Protein 3O8V (pdb70)

B-factor: mean 71.14, std 15.77, range [38.5, 141.67]

Radius of gyration: 14.81 Å; Cα conta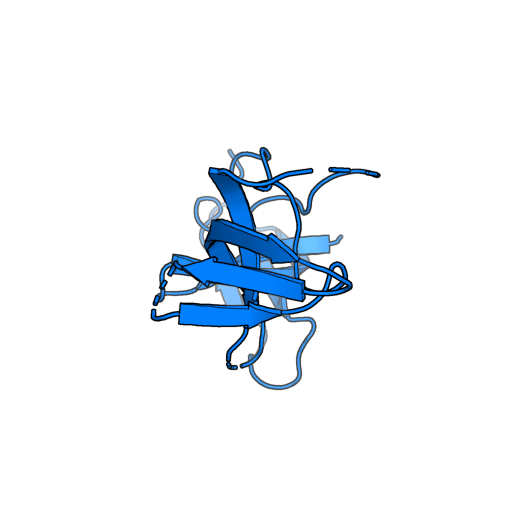cts (8 Å, |Δi|>4): 235; chains: 1; bounding box: 39×23×31 Å

Solvent-accessible surface area: 6511 Å² total; per-residue (Å²): 134,55,0,4,2,81,21,135,71,44,0,18,13,99,1,77,34,131,75,97,73,107,111,25,7,17,0,37,13,112,43,163,188,53,102,86,113,64,1,52,42,88,46,0,20,76,38,49,110,183,94,98,66,58,99,12,4,0,87,12,98,74,56,1,41,63,108,4,31,2,152,114,68,65,82,68,115,30,55,0,60,94,103,94,64,72,4,44,151,135,72,21,41,107,36,6,157,55,86,54,50,140

Foldseek 3Di:
DWKWFQDPVRWTFIWDFPADDPAWTWTQGPDPPDGIDTHGQQGMWHAADDDAQAWKWFWDDVTTTAIWHFHDDDDQWTWIDSPIDIDGPVGIDHDRPTGTDD

InterPro domains:
  IPR004087 K Homology domain [SM00322] (217-284)
  IPR004087 K Homology domain [SM00322] (286-356)
  IPR004088 K Homology domain, type 1 [PF00013] (221-277)
  IPR004088 K Homology domain, type 1 [PF00013] (286-347)
  IPR008395 Agenet-like domain [PF05641] (62-116)
  IPR022034 Fragile X messenger ribonucleoprotein 1-like, C-terminal core [PF12235] (379-448)
  IPR032172 Fragile X-related protein 1, C-terminal region 1 [PF16096] (461-534)
  IPR032177 Fragile X-related 1 protein, C-terminal region 3 [PF16097] (554-620)
  IPR036612 K Homology domain, type 1 superfamily [G3DSA:3.30.1370.10] (216-279)
  IPR036612 K Homology domain, type 1 superfamily [G3DSA:3.30.1370.10] (280-359)
  IPR036612 K Homology domain, type 1 superfamily [SSF54791] (216-282)
  IPR036612 K Homology domain, type 1 superfamily [SSF54791] (285-357)
  IPR040148 Fragile X messenger ribonucleoprotein 1 [PTHR10603] (1-621)
  IPR040472 Synaptic functional regulator FMRP, KH0 domain [PF17904] (123-207)
  IPR041560 FMR1, tudor domain [PF18336] (4-52)
  IPR041560 FMR1, tudor domain [PS51641] (4-50)
  IPR041560 FMR1, tudor domain [PS51641] (63-115)
  IPR047425 RNA-binding protein FXR1, first Tudor-like Agenet domain [cd20472] (3-57)
  IPR047427 RNA-binding protein FXR1, second Tudor-like Agenet domain [cd20475] (61-126)
  IPR047494 RNA-binding protein FXR1, first type I K homology domain [cd22504] (123-199)

Structure (mmCIF, N/CA/C/O backbone):
data_3O8V
#
_entry.id   3O8V
#
_cell.length_a   71.857
_cell.length_b   71.857
_cell.length_c   94.055
_cell.angle_alpha   90.000
_cell.angle_beta   90.000
_cell.angle_gamma   120.000
#
_symmetry.space_group_name_H-M   'H 3'
#
loop_
_entity.id
_entity.type
_entity.pdbx_description
1 polymer 'Fragile X mental retardation syndrome-related protein 1'
2 water water
#
loop_
_atom_site.group_PDB
_atom_site.id
_atom_site.type_symbol
_atom_site.label_atom_id
_atom_site.label_alt_id
_atom_site.label_comp_id
_atom_site.label_asym_id
_atom_site.label_entity_id
_atom_site.label_seq_id
_atom_site.pdbx_PDB_ins_code
_atom_site.Cartn_x
_atom_site.Cartn_y
_atom_site.Cartn_z
_atom_site.occupancy
_atom_site.B_iso_or_equiv
_atom_site.auth_seq_id
_atom_site.auth_comp_id
_atom_site.auth_asym_id
_atom_site.auth_atom_id
_atom_site.pdbx_PDB_model_num
ATOM 1 N N . LEU A 1 3 ? -0.037 7.965 41.596 1.00 65.50 3 LEU A N 1
ATOM 2 C CA . LEU A 1 3 ? 1.135 8.902 41.790 1.00 66.98 3 LEU A CA 1
ATOM 3 C C . LEU A 1 3 ? 1.454 9.339 43.228 1.00 65.79 3 LEU A C 1
ATOM 4 O O . LEU A 1 3 ? 0.631 9.973 43.886 1.00 67.77 3 LEU A O 1
ATOM 9 N N . THR A 1 4 ? 2.679 9.065 43.669 1.00 53.23 4 THR A N 1
ATOM 10 C CA . THR A 1 4 ? 3.056 9.266 45.051 1.00 51.96 4 THR A CA 1
ATOM 11 C C . THR A 1 4 ? 3.329 10.721 45.425 1.00 64.25 4 THR A C 1
ATOM 12 O O . THR A 1 4 ? 3.891 11.481 44.641 1.00 85.92 4 THR A O 1
ATOM 16 N N . VAL A 1 5 ? 3.001 11.064 46.671 1.00 63.31 5 VAL A N 1
ATOM 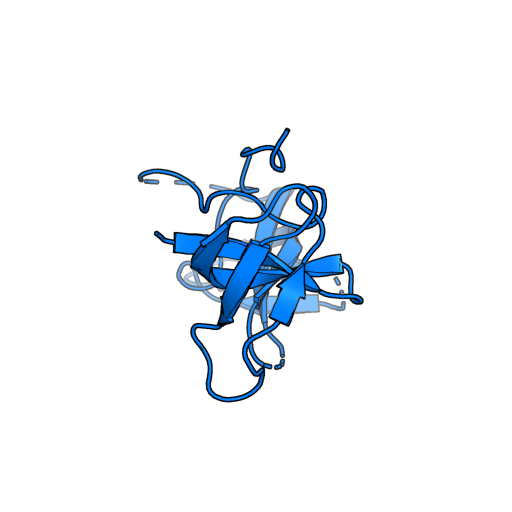17 C CA . VAL A 1 5 ? 2.891 12.441 47.133 1.00 48.54 5 VAL A CA 1
ATOM 18 C C . VAL A 1 5 ? 3.120 12.474 48.664 1.00 58.59 5 VAL A C 1
ATOM 19 O O . VAL A 1 5 ? 3.059 11.416 49.294 1.00 59.58 5 VAL A O 1
ATOM 23 N N . GLU A 1 6 ? 3.409 13.652 49.247 1.00 51.79 6 GLU A N 1
ATOM 24 C CA . GLU A 1 6 ? 3.517 13.850 50.707 1.00 48.32 6 GLU A CA 1
ATOM 25 C C . GLU A 1 6 ? 2.596 14.990 51.101 1.00 53.24 6 GLU A C 1
ATOM 26 O O . GLU A 1 6 ? 2.578 16.027 50.431 1.00 51.88 6 GLU A O 1
ATOM 32 N N . VAL A 1 7 ? 1.866 14.805 52.206 1.00 52.46 7 VAL A N 1
ATOM 33 C CA . VAL A 1 7 ? 0.805 15.721 52.607 1.00 53.58 7 VAL A CA 1
ATOM 34 C C . VAL A 1 7 ? 1.056 16.280 53.965 1.00 57.73 7 VAL A C 1
ATOM 35 O O . VAL A 1 7 ? 1.368 15.523 54.885 1.00 61.30 7 VAL A O 1
ATOM 39 N N . ARG A 1 8 ? 0.913 17.594 54.116 1.00 52.77 8 ARG A N 1
ATOM 40 C CA . ARG A 1 8 ? 1.245 18.147 55.426 1.00 57.86 8 ARG A CA 1
ATOM 41 C C . ARG A 1 8 ? 0.099 17.895 56.369 1.00 55.50 8 ARG A C 1
ATOM 42 O O . ARG A 1 8 ? -1.052 18.278 56.098 1.00 73.77 8 ARG A O 1
ATOM 50 N N . GLY A 1 9 ? 0.405 17.228 57.464 1.00 55.85 9 GLY A N 1
ATOM 51 C CA . GLY A 1 9 ? -0.581 17.004 58.518 1.00 62.77 9 GLY A CA 1
ATOM 52 C C . GLY A 1 9 ? -0.805 18.302 59.264 1.00 81.36 9 GLY A C 1
ATOM 53 O O . GLY A 1 9 ? -0.026 19.264 59.127 1.00 78.65 9 GLY A O 1
ATOM 54 N N . SER A 1 10 ? -1.875 18.345 60.049 1.00 78.43 10 SER A N 1
ATOM 55 C CA . SER A 1 10 ? -2.169 19.528 60.849 1.00 76.61 10 SER A CA 1
ATOM 56 C C . SER A 1 10 ? -1.062 19.767 61.859 1.00 74.54 10 SER A C 1
ATOM 57 O O . SER A 1 10 ? -0.931 20.870 62.379 1.00 93.52 10 SER A O 1
ATOM 60 N N . ASN A 1 11 ? -0.261 18.735 62.116 1.00 65.53 11 ASN A N 1
ATOM 61 C CA . ASN A 1 11 ? 0.909 18.851 62.981 1.00 64.05 11 ASN A CA 1
ATOM 62 C C . ASN A 1 11 ? 2.191 19.397 62.321 1.00 67.93 11 ASN A C 1
ATOM 63 O O . ASN A 1 11 ? 3.256 19.362 62.934 1.00 82.70 11 ASN A O 1
ATOM 68 N N . GLY A 1 12 ? 2.104 19.877 61.079 1.00 66.52 12 GLY A N 1
ATOM 69 C CA . GLY A 1 12 ? 3.298 20.315 60.341 1.00 62.48 12 GLY A CA 1
ATOM 70 C C . GLY A 1 12 ? 4.228 19.206 59.817 1.00 69.67 12 GLY A C 1
ATOM 71 O O . GLY A 1 12 ? 5.224 19.486 59.129 1.00 68.97 12 GLY A O 1
ATOM 72 N N . ALA A 1 13 ? 3.939 17.951 60.151 1.00 55.88 13 ALA A N 1
ATOM 73 C CA . ALA A 1 13 ? 4.620 16.804 59.499 1.00 71.20 13 ALA A CA 1
ATOM 74 C C . ALA A 1 13 ? 3.955 16.267 58.191 1.00 77.46 13 ALA A C 1
ATOM 75 O O . ALA A 1 13 ? 2.757 16.494 57.919 1.00 66.16 13 ALA A O 1
ATOM 77 N N . PHE A 1 14 ? 4.762 15.530 57.418 1.00 65.13 14 PHE A N 1
ATOM 78 C CA . PHE A 1 14 ? 4.414 15.069 56.078 1.00 49.40 14 PHE A CA 1
ATOM 79 C C . PHE A 1 14 ? 4.219 13.595 55.962 1.00 54.53 14 PHE A C 1
ATOM 80 O O . PHE A 1 14 ? 5.114 12.821 56.249 1.00 51.15 14 PHE A O 1
ATOM 88 N N . TYR A 1 15 ? 3.044 13.229 55.467 1.00 53.56 15 TYR A N 1
ATOM 89 C CA . TYR A 1 15 ? 2.639 11.862 55.385 1.00 48.63 15 TYR A CA 1
ATOM 90 C C . TYR A 1 15 ? 2.553 11.418 53.929 1.00 56.87 15 TYR A C 1
ATOM 91 O O . TYR A 1 15 ? 2.061 12.146 53.058 1.00 62.95 15 TYR A O 1
ATOM 100 N N . LYS A 1 16 ? 3.098 10.233 53.679 1.00 49.89 16 LYS A N 1
ATOM 101 C CA . LYS A 1 16 ? 3.218 9.658 52.357 1.00 46.74 16 LYS A CA 1
ATOM 102 C C . LYS A 1 16 ? 1.838 9.241 51.864 1.00 47.23 16 LYS A C 1
ATOM 103 O O . LYS A 1 16 ? 0.963 8.883 52.640 1.00 47.61 16 LYS A O 1
ATOM 109 N N . GLY A 1 17 ? 1.632 9.296 50.557 1.00 47.15 17 GLY A N 1
ATOM 110 C CA . GLY A 1 17 ? 0.298 9.028 50.006 1.00 38.50 17 GLY A CA 1
ATOM 111 C C . GLY A 1 17 ? 0.371 8.963 48.499 1.00 40.94 17 GLY A C 1
ATOM 112 O O . GLY A 1 17 ? 1.453 9.005 47.920 1.00 50.16 17 GLY A O 1
ATOM 113 N N . PHE A 1 18 ? -0.784 8.881 47.863 1.00 40.69 18 PHE A N 1
ATOM 114 C CA . PHE A 1 18 ? -0.859 9.023 46.427 1.00 40.85 18 PHE A CA 1
ATOM 115 C C . PHE A 1 18 ? -2.141 9.754 45.992 1.00 56.48 18 PHE A C 1
ATOM 116 O O . PHE A 1 18 ? -3.137 9.831 46.746 1.00 50.72 18 PHE A O 1
ATOM 124 N N . ILE A 1 19 ? -2.073 10.355 44.806 1.00 54.46 19 ILE A N 1
ATOM 125 C CA . ILE A 1 19 ? -3.200 11.073 44.277 1.00 59.10 19 ILE A CA 1
ATOM 126 C C . ILE A 1 19 ? -4.077 10.086 43.561 1.00 60.20 19 ILE A C 1
ATOM 127 O O . ILE A 1 19 ? -3.653 9.479 42.553 1.00 51.54 19 ILE A O 1
ATOM 132 N N . LYS A 1 20 ? -5.291 9.945 44.087 1.00 59.42 20 LYS A N 1
ATOM 133 C CA . LYS A 1 20 ? -6.288 9.088 43.486 1.00 57.80 20 LYS A CA 1
ATOM 134 C C . LYS A 1 20 ? -7.147 9.902 42.525 1.00 67.33 20 LYS A C 1
ATOM 135 O O . LYS A 1 20 ? -7.557 9.391 41.477 1.00 72.93 20 LYS A O 1
ATOM 141 N N . ASP A 1 21 ? -7.411 11.164 42.862 1.00 68.60 21 ASP A N 1
ATOM 142 C CA . ASP A 1 21 ? -8.127 12.049 41.933 1.00 65.12 21 ASP A CA 1
ATOM 143 C C . ASP A 1 21 ? -7.704 13.510 42.044 1.00 72.88 21 ASP A C 1
ATOM 144 O O . ASP A 1 21 ? -7.249 13.944 43.109 1.00 67.14 21 ASP A O 1
ATOM 149 N N . VAL A 1 22 ? -7.886 14.247 40.934 1.00 73.18 22 VAL A N 1
ATOM 150 C CA . VAL A 1 22 ? -7.662 15.699 40.837 1.00 67.52 22 VAL A CA 1
ATOM 151 C C . VAL A 1 22 ? -8.981 16.465 40.707 1.00 81.52 22 VAL A C 1
ATOM 152 O O . VAL A 1 22 ? -9.901 16.029 40.007 1.00 97.81 22 VAL A O 1
ATOM 156 N N . HIS A 1 23 ? -9.069 17.607 41.380 1.00 87.70 23 HIS A N 1
ATOM 157 C CA . HIS A 1 23 ? -10.205 18.507 41.213 1.00 91.28 23 HIS A CA 1
ATOM 158 C C . HIS A 1 23 ? -9.773 19.912 40.819 1.00 94.51 23 HIS A C 1
ATOM 159 O O . HIS A 1 23 ? -8.566 20.253 40.830 1.00 73.76 23 HIS A O 1
ATOM 166 N N . GLU 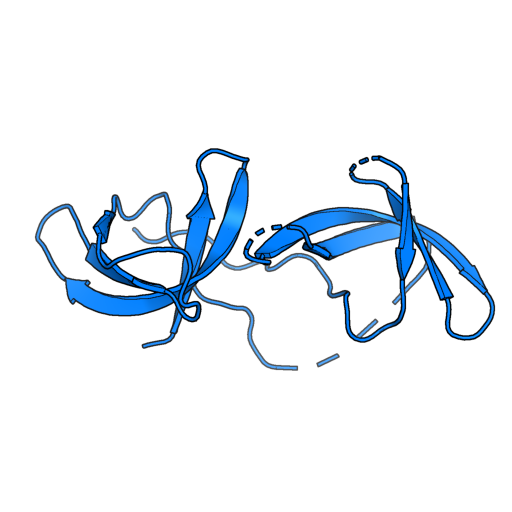A 1 24 ? -10.772 20.720 40.466 1.00 86.98 24 GLU A N 1
ATOM 167 C CA . GLU A 1 24 ? -10.560 22.144 40.293 1.00 94.88 24 GLU A CA 1
ATOM 168 C C . GLU A 1 24 ? -9.693 22.683 41.455 1.00 89.40 24 GLU A C 1
ATOM 169 O O . GLU A 1 24 ? -8.610 23.231 41.205 1.00 87.08 24 GLU A O 1
ATOM 171 N N . ASP A 1 25 ? -10.134 22.464 42.704 1.00 77.27 25 ASP A N 1
ATOM 172 C CA . ASP A 1 25 ? -9.529 23.088 43.907 1.00 82.06 25 ASP A CA 1
ATOM 173 C C . ASP A 1 25 ? -9.024 22.166 45.056 1.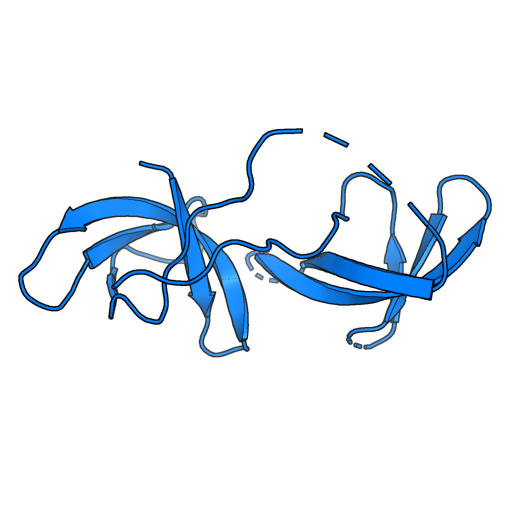00 84.90 25 ASP A C 1
ATOM 174 O O . ASP A 1 25 ? -8.423 22.660 46.054 1.00 69.28 25 ASP A O 1
ATOM 179 N N . SER A 1 26 ? -9.237 20.851 44.875 1.00 74.83 26 SER A N 1
ATOM 180 C CA . SER A 1 26 ? -8.799 19.776 45.788 1.00 65.88 26 SER A CA 1
ATOM 181 C C . SER A 1 26 ? -7.973 18.696 45.063 1.00 75.82 26 SER A C 1
ATOM 182 O O . SER A 1 26 ? -8.003 18.592 43.834 1.00 65.71 26 SER A O 1
ATOM 185 N N . LEU A 1 27 ? -7.268 17.858 45.828 1.00 71.52 27 LEU A N 1
ATOM 186 C CA . LEU A 1 27 ? -6.980 16.504 45.339 1.00 69.44 27 LEU A CA 1
ATOM 187 C C . LEU A 1 27 ? -7.373 15.409 46.314 1.00 65.20 27 LEU A C 1
ATOM 188 O O . LEU A 1 27 ? -7.417 15.586 47.517 1.00 75.09 27 LEU A O 1
ATOM 193 N N . THR A 1 28 ? -7.633 14.251 45.760 1.00 63.54 28 THR A N 1
ATOM 194 C CA . THR A 1 28 ? -8.054 13.158 46.557 1.00 64.59 28 THR A CA 1
ATOM 195 C C . THR A 1 28 ? -6.850 12.276 46.746 1.00 61.48 28 THR A C 1
ATOM 196 O O . THR A 1 28 ? -6.333 11.659 45.803 1.00 63.63 28 THR A O 1
ATOM 200 N N . VAL A 1 29 ? -6.400 12.250 47.990 1.00 61.87 29 VAL A N 1
ATOM 201 C CA . VAL A 1 29 ? -5.261 11.446 48.384 1.00 65.90 29 VAL A CA 1
ATOM 202 C C . VAL A 1 29 ? -5.700 10.282 49.254 1.00 75.43 29 VAL A C 1
ATOM 203 O O . VAL A 1 29 ? -6.559 10.434 50.141 1.00 71.22 29 VAL A O 1
ATOM 207 N N . VAL A 1 30 ? -5.128 9.114 48.977 1.00 64.90 30 VAL A N 1
ATOM 208 C CA . VAL A 1 30 ? -5.120 8.060 49.966 1.00 59.77 30 VAL A CA 1
ATOM 209 C C . VAL A 1 30 ? -3.706 7.917 50.524 1.00 58.64 30 VAL A C 1
ATOM 210 O O . VAL A 1 30 ? -2.687 8.140 49.834 1.00 58.61 30 VAL A O 1
ATOM 214 N N . PHE A 1 31 ? -3.672 7.584 51.796 1.00 61.73 31 PHE A N 1
ATOM 215 C CA . PHE A 1 31 ? -2.442 7.541 52.554 1.00 62.38 31 PHE A CA 1
ATOM 216 C C . PHE A 1 31 ? -1.855 6.154 52.629 1.00 65.30 31 PHE A C 1
ATOM 217 O O . PHE A 1 31 ? -2.610 5.154 52.750 1.00 59.88 31 PHE A O 1
ATOM 225 N N . GLU A 1 32 ? -0.518 6.093 52.555 1.00 59.09 32 GLU A N 1
ATOM 226 C CA . GLU A 1 32 ? 0.191 4.811 52.598 1.00 56.99 32 GLU A CA 1
ATOM 227 C C . GLU A 1 32 ? 0.342 4.408 54.039 1.00 66.03 32 GLU A C 1
ATOM 228 O O . GLU A 1 32 ? 1.458 4.252 54.543 1.00 85.50 32 GLU A O 1
ATOM 234 N N . ASN A 1 33 ? -0.821 4.285 54.684 1.00 70.36 33 ASN A N 1
ATOM 235 C CA . ASN A 1 33 ? -0.991 3.841 56.057 1.00 61.08 33 ASN A CA 1
ATOM 236 C C . ASN A 1 33 ? -2.488 3.644 56.406 1.00 67.20 33 ASN A C 1
ATOM 237 O O . ASN A 1 33 ? -3.357 4.440 56.040 1.00 76.43 33 ASN A O 1
ATOM 242 N N . ASN A 1 34 ? -2.766 2.544 57.090 1.00 75.70 34 ASN A N 1
ATOM 243 C CA . ASN A 1 34 ? -4.079 2.231 57.678 1.00 73.81 34 ASN A CA 1
ATOM 244 C C . ASN A 1 34 ? -4.606 3.247 58.741 1.00 72.12 34 ASN A C 1
ATOM 245 O O . ASN A 1 34 ? -5.721 3.104 59.239 1.00 69.30 34 ASN A O 1
ATOM 250 N N . TRP A 1 35 ? -3.832 4.264 59.111 1.00 67.77 35 TRP A N 1
ATOM 251 C CA . TRP A 1 35 ? -4.344 5.160 60.150 1.00 65.80 35 TRP A CA 1
ATOM 252 C C . TRP A 1 35 ? -5.325 6.148 59.564 1.00 62.62 35 TRP A C 1
ATOM 253 O O . TRP A 1 35 ? -6.385 6.352 60.144 1.00 59.44 35 TRP A O 1
ATOM 264 N N . GLN A 1 36 ? -5.005 6.700 58.388 1.00 62.56 36 GLN A N 1
ATOM 265 C CA . GLN A 1 36 ? -5.804 7.801 57.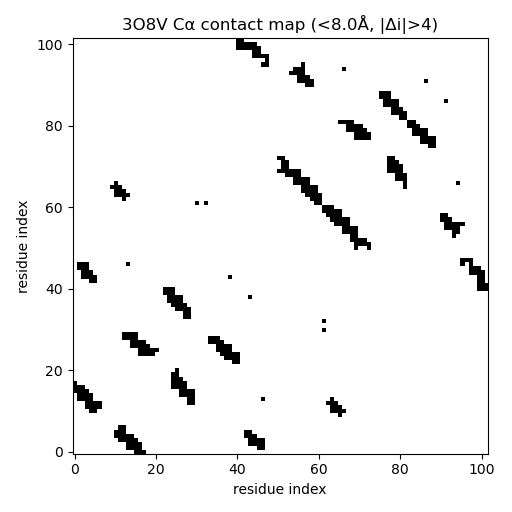792 1.00 61.19 36 GLN A CA 1
ATOM 266 C C . GLN A 1 36 ? -6.519 7.417 56.480 1.00 58.33 36 GLN A C 1
ATOM 267 O O . GLN A 1 36 ? -5.934 6.726 55.629 1.00 58.74 36 GLN A O 1
ATOM 273 N N . PRO A 1 37 ? -7.810 7.828 56.344 1.00 56.81 37 PRO A N 1
ATOM 274 C CA . PRO A 1 37 ? -8.670 7.616 55.155 1.00 45.89 37 PRO A CA 1
ATOM 275 C C . PRO A 1 37 ? -8.468 8.626 54.061 1.00 50.63 37 PRO A C 1
ATOM 276 O O . PRO A 1 37 ? -7.882 9.694 54.295 1.00 64.39 37 PRO A O 1
ATOM 280 N N . GLU A 1 38 ? -9.000 8.291 52.884 1.00 53.83 38 GLU A N 1
ATOM 281 C CA . GLU A 1 38 ? -9.045 9.159 51.726 1.00 60.57 38 GLU A CA 1
ATOM 282 C C . GLU A 1 38 ? -9.522 10.526 52.172 1.00 68.56 38 GLU A C 1
ATOM 283 O O . GLU A 1 38 ? -10.332 10.623 53.089 1.00 56.55 38 GLU A O 1
ATOM 289 N N . ARG A 1 39 ? -9.033 11.568 51.512 1.00 72.16 39 ARG A N 1
ATOM 290 C CA . ARG A 1 39 ? -9.436 12.941 51.803 1.00 71.02 39 ARG A CA 1
ATOM 291 C C . ARG A 1 39 ? -9.285 13.804 50.572 1.00 60.52 39 ARG A C 1
ATOM 292 O O . ARG A 1 39 ? -8.355 13.601 49.800 1.00 73.98 39 ARG A O 1
ATOM 300 N N . GLN A 1 40 ? -10.174 14.784 50.400 1.00 74.31 40 GLN A N 1
ATOM 301 C CA . GLN A 1 40 ? -9.910 15.898 49.488 1.00 61.83 40 GLN A CA 1
ATOM 302 C C . GLN A 1 40 ? -8.999 16.902 50.225 1.00 71.54 40 GLN A C 1
ATOM 303 O O . GLN A 1 40 ? -9.242 17.249 51.381 1.00 65.64 40 GLN A O 1
ATOM 305 N N . VAL A 1 41 ? -7.916 17.330 49.572 1.00 79.37 41 VAL A N 1
ATOM 306 C CA . VAL A 1 41 ? -6.891 18.181 50.202 1.00 70.59 41 VAL A CA 1
ATOM 307 C C . VAL A 1 41 ? -6.627 19.450 49.376 1.00 71.65 41 VAL A C 1
ATOM 308 O O . VAL A 1 41 ? -6.643 19.393 48.143 1.00 71.46 41 VAL A O 1
ATOM 312 N N . PRO A 1 42 ? -6.383 20.597 50.041 1.00 56.04 42 PRO A N 1
ATOM 313 C CA . PRO A 1 42 ? -5.903 21.731 49.252 1.00 48.83 42 PRO A CA 1
ATOM 314 C C . PRO A 1 42 ? -4.471 21.462 48.768 1.00 62.15 42 PRO A C 1
ATOM 315 O O . PRO A 1 42 ? -3.644 20.958 49.541 1.00 65.95 42 PRO A O 1
ATOM 319 N N . PHE A 1 43 ? -4.209 21.826 47.509 1.00 57.75 43 PHE A N 1
ATOM 320 C CA . PHE A 1 43 ? -2.938 21.690 46.810 1.00 61.15 43 PHE A CA 1
ATOM 321 C C . PHE A 1 43 ? -1.719 22.254 47.561 1.00 60.47 43 PHE A C 1
ATOM 322 O O . PHE A 1 43 ? -0.578 21.833 47.314 1.00 68.34 43 PHE A O 1
ATOM 330 N N . ASN A 1 44 ? -1.951 23.246 48.415 1.00 56.64 44 ASN A N 1
ATOM 331 C CA . ASN A 1 44 ? -0.853 23.920 49.129 1.00 69.72 44 ASN A CA 1
ATOM 332 C C . ASN A 1 44 ? -0.434 23.103 50.345 1.00 78.83 44 ASN A C 1
ATOM 333 O O . ASN A 1 44 ? 0.347 23.565 51.193 1.00 75.62 44 ASN A O 1
ATOM 338 N N . GLU A 1 45 ? -0.975 21.891 50.438 1.00 58.81 45 GLU A N 1
ATOM 339 C CA . GLU A 1 45 ? -0.687 21.014 51.574 1.00 67.13 45 GLU A CA 1
ATOM 340 C C . GLU A 1 45 ? 0.014 19.737 51.096 1.00 68.03 45 GLU A C 1
ATOM 341 O O . GLU A 1 45 ? 0.278 18.819 51.903 1.00 77.90 45 GLU A O 1
ATOM 347 N N . VAL A 1 46 ? 0.371 19.732 49.803 1.00 59.73 46 VAL A N 1
ATOM 348 C CA . VAL A 1 46 ? 0.784 18.527 49.069 1.00 57.82 46 VAL A CA 1
ATOM 349 C C . VAL A 1 46 ? 2.052 18.820 48.310 1.00 68.18 46 VAL A C 1
ATOM 350 O O . VAL A 1 46 ? 2.154 19.889 47.731 1.00 73.99 46 VAL A O 1
ATOM 354 N N . ARG A 1 47 ? 2.988 17.859 48.289 1.00 63.15 47 ARG A N 1
ATOM 355 C CA . ARG A 1 47 ? 4.238 17.975 47.527 1.00 58.98 47 ARG A CA 1
ATOM 356 C C . ARG A 1 47 ? 4.608 16.638 46.993 1.00 64.25 47 ARG A C 1
ATOM 357 O O . ARG A 1 47 ? 4.069 15.603 47.421 1.00 69.06 47 ARG A O 1
ATOM 365 N N . LEU A 1 48 ? 5.560 16.648 46.071 1.00 59.37 48 LEU A N 1
ATOM 366 C CA . LEU A 1 48 ? 6.130 15.386 45.659 1.00 51.00 48 LEU A CA 1
ATOM 367 C C . LEU A 1 48 ? 7.152 14.940 46.653 1.00 47.34 48 LEU A C 1
ATOM 368 O O . LEU A 1 48 ? 7.781 15.756 47.306 1.00 52.50 48 LEU A O 1
ATOM 373 N N . PRO A 1 49 ? 7.287 13.625 46.814 1.00 53.92 49 PRO A N 1
ATOM 374 C CA . PRO A 1 49 ? 8.377 13.031 47.576 1.00 55.38 49 PRO A CA 1
ATOM 375 C C . PRO A 1 49 ? 9.662 13.420 46.879 1.00 54.85 49 PRO A C 1
ATOM 376 O O . PRO A 1 49 ? 9.599 13.842 45.721 1.00 54.28 49 PRO A O 1
ATOM 380 N N . PRO A 1 50 ? 10.825 13.224 47.528 1.00 66.30 50 PRO A N 1
ATOM 381 C CA . PRO A 1 50 ? 12.110 13.616 46.887 1.00 65.66 50 PRO A CA 1
ATOM 382 C C . PRO A 1 50 ? 12.635 12.596 45.863 1.00 73.84 50 PRO A C 1
ATOM 383 O O . PRO A 1 50 ? 12.280 11.420 45.943 1.00 65.69 50 PRO A O 1
ATOM 387 N N . PRO A 1 51 ? 13.492 13.031 44.917 1.00 78.72 51 PRO A N 1
ATOM 388 C CA . PRO A 1 51 ? 14.057 12.083 43.945 1.00 79.50 51 PRO A CA 1
ATOM 389 C C . PRO A 1 51 ? 15.226 11.284 44.561 1.00 88.97 51 PRO A C 1
ATOM 390 O O . PRO A 1 51 ? 15.603 11.548 45.721 1.00 84.56 51 PRO A O 1
ATOM 394 N N . PRO A 1 52 ? 15.787 10.307 43.805 1.00 87.10 52 PRO A N 1
ATOM 395 C CA . PRO A 1 52 ? 16.967 9.488 44.246 1.00 98.37 52 PRO A CA 1
ATOM 396 C C . PRO A 1 52 ? 18.309 10.235 44.402 1.00 96.53 52 PRO A C 1
ATOM 397 O O . PRO A 1 52 ? 18.634 11.125 43.606 1.00 74.53 52 PRO A O 1
ATOM 401 N N . SER A 1 59 ? 25.375 14.086 57.525 1.00 62.49 59 SER A N 1
ATOM 402 C CA . SER A 1 59 ? 26.455 14.826 58.214 1.00 76.76 59 SER A CA 1
ATOM 403 C C . SER A 1 59 ? 26.014 15.700 59.437 1.00 97.06 59 SER A C 1
ATOM 404 O O . SER A 1 59 ? 25.039 16.477 59.376 1.00 78.76 59 SER A O 1
ATOM 406 N N . GLU A 1 60 ? 26.741 15.581 60.550 1.00 83.37 60 GLU A N 1
ATOM 407 C CA . GLU A 1 60 ? 26.493 16.429 61.746 1.00 94.11 60 GLU A CA 1
ATOM 408 C C . GLU A 1 60 ? 26.222 17.920 61.505 1.00 88.72 60 GLU A C 1
ATOM 409 O O . GLU A 1 60 ? 26.865 18.542 60.662 1.00 97.99 60 GLU A O 1
ATOM 415 N N . GLY A 1 61 ? 25.313 18.500 62.287 1.00 83.20 61 GLY A N 1
ATOM 416 C CA . GLY A 1 61 ? 24.977 19.922 62.155 1.00 66.84 61 GLY A CA 1
ATOM 417 C C . GLY A 1 61 ? 23.884 20.145 61.113 1.00 87.71 61 GLY A C 1
ATOM 418 O O . GLY A 1 61 ? 23.298 21.233 61.043 1.00 70.00 61 GLY A O 1
ATOM 419 N N . ASP A 1 62 ? 23.598 19.106 60.318 1.00 79.74 62 ASP A N 1
ATOM 420 C CA . ASP A 1 62 ? 22.640 19.194 59.222 1.00 78.55 62 ASP A CA 1
ATOM 421 C C . ASP A 1 62 ? 21.200 19.375 59.640 1.00 74.27 62 ASP A C 1
ATOM 422 O O . ASP A 1 62 ? 20.770 18.933 60.705 1.00 70.78 62 ASP A O 1
ATOM 427 N N . GLU A 1 63 ? 20.469 20.069 58.788 1.00 80.33 63 GLU A N 1
ATOM 428 C CA . GLU A 1 63 ? 19.043 20.140 58.906 1.00 79.55 63 GLU A CA 1
ATOM 429 C C . GLU A 1 63 ? 18.533 19.005 58.021 1.00 77.57 63 GLU A C 1
ATOM 430 O O . GLU A 1 63 ? 18.872 18.902 56.845 1.00 84.60 63 GLU A O 1
ATOM 436 N N . VAL A 1 64 ? 17.768 18.116 58.628 1.00 70.11 64 VAL A N 1
A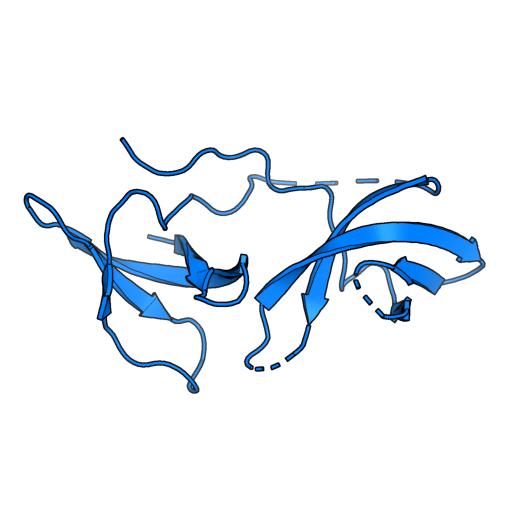TOM 437 C CA . VAL A 1 64 ? 17.232 16.949 57.948 1.00 72.11 64 VAL A CA 1
ATOM 438 C C . VAL A 1 64 ? 15.738 16.773 58.238 1.00 69.15 64 VAL A C 1
ATOM 439 O O . VAL A 1 64 ? 15.114 17.594 58.935 1.00 71.83 64 VAL A O 1
ATOM 443 N N . GLU A 1 65 ? 15.162 15.709 57.697 1.00 68.43 65 GLU A N 1
ATOM 444 C CA . GLU A 1 65 ? 13.826 15.284 58.117 1.00 72.64 65 GLU A CA 1
ATOM 445 C C . GLU A 1 65 ? 13.974 13.958 58.804 1.00 65.19 65 GLU A C 1
ATOM 446 O O . GLU A 1 65 ? 14.981 13.297 58.604 1.00 67.79 65 GLU A O 1
ATOM 452 N N . VAL A 1 66 ? 12.986 13.558 59.602 1.00 71.41 66 VAL A N 1
ATOM 453 C CA . VAL A 1 66 ? 13.073 12.275 60.289 1.00 68.48 66 VAL A CA 1
ATOM 454 C C . VAL A 1 66 ? 11.727 11.568 60.396 1.00 76.14 66 VAL A C 1
ATOM 455 O O . VAL A 1 66 ? 10.685 12.212 60.579 1.00 65.96 66 VAL A O 1
ATOM 459 N N . TYR A 1 67 ? 11.786 10.236 60.340 1.00 60.15 67 TYR A N 1
ATOM 460 C CA . TYR A 1 67 ? 10.623 9.395 60.292 1.00 59.35 67 TYR A CA 1
ATOM 461 C C . TYR A 1 67 ? 10.057 9.038 61.673 1.00 62.94 67 TYR A C 1
ATOM 462 O O . TYR A 1 67 ? 10.648 8.204 62.347 1.00 83.05 67 TYR A O 1
ATOM 471 N N . SER A 1 68 ? 8.918 9.618 62.094 1.00 63.72 68 SER A N 1
ATOM 472 C CA . SER A 1 68 ? 8.375 9.358 63.461 1.00 68.25 68 SER A CA 1
ATOM 473 C C . SER A 1 68 ? 6.855 9.394 63.716 1.00 86.31 68 SER A C 1
ATOM 474 O O . SER A 1 68 ? 6.064 9.655 62.819 1.00 95.54 68 SER A O 1
ATOM 477 N N . ARG A 1 69 ? 6.484 9.154 64.978 1.00 85.93 69 ARG A N 1
ATOM 478 C CA . ARG A 1 69 ? 5.099 9.084 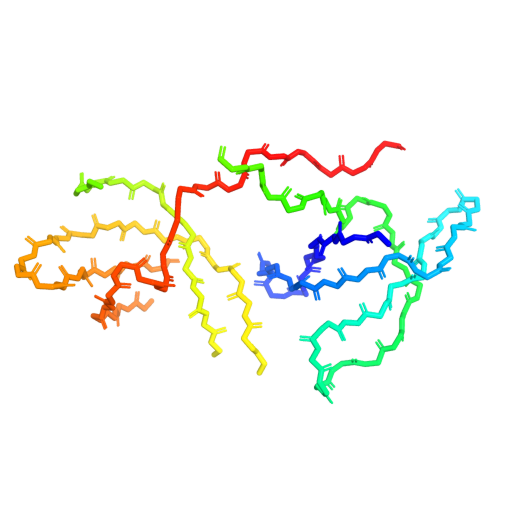65.419 1.00 74.52 69 ARG A CA 1
ATOM 479 C C . ARG A 1 69 ? 5.015 9.675 66.815 1.00 81.49 69 ARG A C 1
ATOM 480 O O . ARG A 1 69 ? 4.647 10.837 66.988 1.00 83.88 69 ARG A O 1
ATOM 482 N N . PRO A 1 75 ? 0.768 7.127 63.819 1.00 61.22 75 PRO A N 1
ATOM 483 C CA . PRO A 1 75 ? 1.077 7.146 62.365 1.00 67.65 75 PRO A CA 1
ATOM 484 C C . PRO A 1 75 ? 2.398 7.862 62.065 1.00 73.59 75 PRO A C 1
ATOM 485 O O . PRO A 1 75 ? 2.633 9.006 62.513 1.00 71.76 75 PRO A O 1
ATOM 489 N N . CYS A 1 76 ? 3.265 7.171 61.328 1.00 70.97 76 CYS A N 1
ATOM 490 C CA . CYS A 1 76 ? 4.614 7.663 61.059 1.00 68.34 76 CYS A CA 1
ATOM 491 C C . CYS A 1 76 ? 4.631 8.602 59.855 1.00 63.70 76 CYS A C 1
ATOM 492 O O . CYS A 1 76 ? 3.877 8.413 58.903 1.00 57.25 76 CYS A O 1
ATOM 495 N N . GLY A 1 77 ? 5.450 9.644 59.939 1.00 53.42 77 GLY A N 1
ATOM 496 C CA . GLY A 1 77 ? 5.655 10.586 58.836 1.00 56.21 77 GLY A CA 1
ATOM 497 C C . GLY A 1 77 ? 6.941 11.383 59.051 1.00 59.95 77 GLY A C 1
ATOM 498 O O . GLY A 1 77 ? 7.655 11.122 60.024 1.00 50.24 77 GLY A O 1
ATOM 499 N N . TRP A 1 78 ? 7.220 12.349 58.164 1.00 58.65 78 TRP A N 1
ATOM 500 C CA . TRP A 1 78 ? 8.488 13.134 58.158 1.00 63.49 78 TRP A CA 1
ATOM 501 C C . TRP A 1 78 ? 8.475 14.448 58.959 1.00 64.57 78 TRP A C 1
ATOM 502 O O . TRP A 1 78 ? 7.740 15.396 58.633 1.00 63.48 78 TRP A O 1
ATOM 513 N N . TRP A 1 79 ? 9.316 14.515 59.988 1.00 69.11 79 TRP A N 1
ATOM 514 C CA . TRP A 1 79 ? 9.409 15.730 60.797 1.00 68.70 79 TRP A CA 1
ATOM 515 C C . TRP A 1 79 ? 10.742 16.411 60.521 1.00 70.88 79 TRP A C 1
ATOM 516 O O . TRP A 1 79 ? 11.684 15.724 60.119 1.00 77.97 79 TRP A O 1
ATOM 527 N N . LEU A 1 80 ? 10.800 17.747 60.677 1.00 65.70 80 LEU A N 1
ATOM 528 C CA . LEU A 1 80 ? 12.050 18.539 60.496 1.00 69.08 80 LEU A CA 1
ATOM 529 C C . LEU A 1 80 ? 12.935 18.433 61.765 1.00 61.15 80 LEU A C 1
ATOM 530 O O . LEU A 1 80 ? 12.456 18.636 62.889 1.00 71.32 80 LEU A O 1
ATOM 535 N N . ALA A 1 81 ? 14.217 18.115 61.583 1.00 64.86 81 ALA A N 1
ATOM 536 C CA . ALA A 1 81 ? 15.131 17.843 62.705 1.00 58.63 81 ALA A CA 1
ATOM 537 C C . ALA A 1 81 ? 16.565 18.321 62.440 1.00 68.81 81 ALA A C 1
ATOM 538 O O . ALA A 1 81 ? 16.955 18.525 61.292 1.00 70.99 81 ALA A O 1
ATOM 540 N N . LYS A 1 82 ? 17.352 18.487 63.499 1.00 60.63 82 LYS A N 1
ATOM 541 C CA . LYS A 1 82 ? 18.746 18.845 63.326 1.00 65.61 82 LYS A CA 1
ATOM 542 C C . LYS A 1 82 ? 19.535 17.712 63.896 1.00 65.54 82 LYS A C 1
ATOM 543 O O . LYS A 1 82 ? 19.179 17.152 64.937 1.00 69.10 82 LYS A O 1
ATOM 545 N N . VAL A 1 83 ? 20.596 17.345 63.200 1.00 68.36 83 VAL A N 1
ATOM 546 C CA . VAL A 1 83 ? 21.500 16.343 63.730 1.00 67.98 83 VAL A CA 1
ATOM 547 C C . VAL A 1 83 ? 22.385 17.043 64.723 1.00 73.20 83 VAL A C 1
ATOM 548 O O . VAL A 1 83 ? 23.217 17.873 64.338 1.00 73.87 83 VAL A O 1
ATOM 552 N N . ARG A 1 84 ? 22.197 16.706 65.995 1.00 67.91 84 ARG A N 1
ATOM 553 C CA . ARG A 1 84 ? 23.025 17.256 67.062 1.00 74.92 84 ARG A CA 1
ATOM 554 C C . ARG A 1 84 ? 24.424 16.614 67.163 1.00 73.91 84 ARG A C 1
ATOM 555 O O . ARG A 1 84 ? 25.393 17.302 67.461 1.00 79.96 84 ARG A O 1
ATOM 563 N N . MET A 1 85 ? 24.536 15.318 66.888 1.00 76.08 85 MET A N 1
ATOM 564 C CA . MET A 1 85 ? 25.815 14.609 67.018 1.00 76.07 85 MET A CA 1
ATOM 565 C C . MET A 1 85 ? 25.692 13.225 66.375 1.00 83.20 85 MET A C 1
ATOM 566 O O . MET A 1 85 ? 24.627 12.609 66.442 1.00 104.80 85 MET A O 1
ATOM 571 N N . MET A 1 86 ? 26.762 12.760 65.725 1.00 82.68 86 MET A N 1
ATOM 572 C CA . MET A 1 86 ? 26.799 11.411 65.131 1.00 73.82 86 MET A CA 1
ATOM 573 C C . MET A 1 86 ? 27.950 10.617 65.744 1.00 67.70 86 MET A C 1
ATOM 574 O O . MET A 1 86 ? 29.037 11.164 65.934 1.00 82.47 86 MET A O 1
ATOM 579 N N . LYS A 1 87 ? 27.708 9.346 66.068 1.00 64.27 87 LYS A N 1
ATOM 580 C CA . LYS A 1 87 ? 28.740 8.404 66.588 1.00 71.78 87 LYS A CA 1
ATOM 581 C C . LYS A 1 87 ? 28.284 6.962 66.306 1.00 80.48 87 LYS A C 1
ATOM 582 O O . LYS A 1 87 ? 27.142 6.593 66.650 1.00 69.03 87 LYS A O 1
ATOM 584 N N . GLY A 1 88 ? 29.146 6.160 65.666 1.00 75.58 88 GLY A N 1
ATOM 585 C CA . GLY A 1 88 ? 28.792 4.774 65.335 1.00 65.04 88 GLY A CA 1
ATOM 586 C C . GLY A 1 88 ? 27.649 4.716 64.337 1.00 65.89 88 GLY A C 1
ATOM 587 O O . GLY A 1 88 ? 27.581 5.531 63.427 1.00 57.94 88 GLY A O 1
ATOM 588 N N . GLU A 1 89 ? 26.741 3.760 64.510 1.00 73.93 89 GLU A N 1
ATOM 589 C CA . GLU A 1 89 ? 25.535 3.711 63.672 1.00 77.93 89 GLU A CA 1
ATOM 590 C C . GLU A 1 89 ? 24.532 4.873 63.935 1.00 74.41 89 GLU A C 1
ATOM 591 O O . GLU A 1 89 ? 23.524 4.982 63.218 1.00 90.15 89 GLU A O 1
ATOM 593 N N . PHE A 1 90 ? 24.826 5.742 64.922 1.00 74.26 90 PHE A N 1
ATOM 594 C CA . PHE A 1 90 ? 23.809 6.589 65.619 1.00 55.32 90 PHE A CA 1
ATOM 595 C C . PHE A 1 90 ? 23.831 8.097 65.378 1.00 70.32 90 PHE A C 1
ATOM 596 O O . PHE A 1 90 ? 24.880 8.711 65.141 1.00 69.45 90 PHE A O 1
ATOM 604 N N . TYR A 1 91 ? 22.644 8.692 65.447 1.00 66.29 91 TYR A N 1
ATOM 605 C CA . TYR A 1 91 ? 22.499 10.134 65.273 1.00 72.00 91 TYR A CA 1
ATOM 606 C C . TYR A 1 91 ? 21.640 10.620 66.380 1.00 73.33 91 TYR A C 1
ATOM 607 O O . TYR A 1 91 ? 20.576 10.065 66.654 1.00 65.33 91 TYR A O 1
ATOM 616 N N . VAL A 1 92 ? 22.097 11.668 67.027 1.00 71.31 92 VAL A N 1
ATOM 617 C CA . VAL A 1 92 ? 21.286 12.283 68.046 1.00 67.55 92 VAL A CA 1
ATOM 618 C C . VAL A 1 92 ? 20.571 13.377 67.334 1.00 57.15 92 VAL A C 1
ATOM 619 O O . VAL A 1 92 ? 21.195 14.257 66.791 1.00 57.13 92 VAL A O 1
ATOM 623 N N . ILE A 1 93 ? 19.257 13.309 67.294 1.00 57.66 93 ILE A N 1
ATOM 624 C CA . ILE A 1 93 ? 18.558 14.362 66.588 1.00 68.34 93 ILE A CA 1
ATOM 625 C C . ILE A 1 93 ? 17.680 15.237 67.496 1.00 62.53 93 ILE A C 1
ATOM 626 O O . ILE A 1 93 ? 17.336 14.856 68.609 1.00 70.14 93 ILE A O 1
ATOM 631 N N . GLU A 1 94 ? 17.318 16.412 67.007 1.00 65.57 94 GLU A N 1
ATOM 632 C CA . GLU A 1 94 ? 16.402 17.271 67.728 1.00 66.90 94 GLU A CA 1
ATOM 633 C C . GLU A 1 94 ? 15.298 17.690 66.780 1.00 59.32 94 GLU A C 1
ATOM 634 O O . GLU A 1 94 ? 15.520 17.747 65.577 1.00 70.31 94 GLU A O 1
ATOM 640 N N . TYR A 1 95 ? 14.112 17.951 67.313 1.00 59.00 95 TYR A N 1
ATOM 641 C CA . TYR A 1 95 ? 12.972 18.393 66.488 1.00 79.37 95 TYR A CA 1
ATOM 642 C C . TYR A 1 95 ? 12.681 19.896 66.588 1.00 80.34 95 TYR A C 1
ATOM 643 O O . TYR A 1 95 ? 11.582 20.362 66.239 1.00 93.41 95 TYR A O 1
ATOM 652 N N . TYR A 1 102 ? 11.789 17.865 71.273 1.00 68.98 102 TYR A N 1
ATOM 653 C CA . TYR A 1 102 ? 12.270 16.521 71.683 1.00 85.08 102 TYR A CA 1
ATOM 654 C C . TYR A 1 102 ? 13.620 16.098 71.061 1.00 71.73 102 TYR A C 1
ATOM 655 O O . TYR A 1 102 ? 14.112 16.690 70.103 1.00 78.51 102 TYR A O 1
ATOM 657 N N . ASN A 1 103 ? 14.190 15.047 71.628 1.00 68.25 103 ASN A N 1
ATOM 658 C CA . ASN A 1 103 ? 15.491 14.523 71.248 1.00 61.16 103 ASN A CA 1
ATOM 659 C C . ASN A 1 103 ? 15.432 13.012 71.187 1.00 62.91 103 ASN A C 1
ATOM 660 O O . ASN A 1 103 ? 14.758 12.370 71.985 1.00 65.84 103 ASN A O 1
ATOM 665 N N . GLU A 1 104 ? 16.134 12.426 70.239 1.00 65.38 104 GLU A N 1
ATOM 666 C CA . GLU A 1 104 ? 16.046 10.981 70.045 1.00 63.64 104 GLU A CA 1
ATOM 667 C C . GLU A 1 104 ? 17.293 10.448 69.322 1.00 57.90 104 GLU A C 1
ATOM 668 O O . GLU A 1 104 ? 17.922 11.183 68.523 1.00 56.39 104 GLU A O 1
ATOM 674 N N . ILE A 1 105 ? 17.677 9.203 69.636 1.00 63.31 105 ILE A N 1
ATOM 675 C CA . ILE A 1 105 ? 18.812 8.533 68.959 1.00 60.17 105 ILE A CA 1
ATOM 676 C C . ILE A 1 105 ? 18.272 7.640 67.825 1.00 66.23 105 ILE A C 1
ATOM 677 O O . ILE A 1 105 ? 17.481 6.741 68.066 1.00 72.33 105 ILE A O 1
ATOM 679 N N . VAL A 1 106 ? 18.663 7.913 66.584 1.00 58.22 106 VAL A N 1
ATOM 680 C CA . VAL A 1 106 ? 18.155 7.147 65.440 1.00 61.70 106 VAL A CA 1
ATOM 681 C C . VAL A 1 106 ? 19.303 6.559 64.583 1.00 69.06 106 VAL A C 1
ATOM 682 O O . VAL A 1 106 ? 20.484 6.833 64.859 1.00 80.01 106 VAL A O 1
ATOM 686 N N . THR A 1 107 ? 18.953 5.756 63.562 1.00 69.18 107 THR A N 1
ATOM 687 C CA . THR A 1 107 ? 19.916 5.265 62.542 1.00 71.50 107 THR A CA 1
ATOM 688 C C . THR A 1 107 ? 19.635 5.783 61.129 1.00 77.76 107 THR A C 1
ATOM 689 O O . THR A 1 107 ? 18.513 6.178 60.819 1.00 89.09 107 THR A O 1
ATOM 693 N N . PHE A 1 108 ? 20.654 5.741 60.276 1.00 80.27 108 PHE A N 1
ATOM 694 C CA . PHE A 1 108 ? 20.598 6.248 58.901 1.00 75.51 108 PHE A CA 1
ATOM 695 C C . PHE A 1 108 ? 19.220 6.152 58.223 1.00 73.71 108 PHE A C 1
ATOM 696 O O . PHE A 1 108 ? 18.755 7.086 57.549 1.00 64.77 108 PHE A O 1
ATOM 704 N N . GLU A 1 109 ? 18.571 5.017 58.436 1.00 65.98 109 GLU A N 1
ATOM 705 C CA . GLU A 1 109 ? 17.383 4.613 57.674 1.00 75.76 109 GLU A CA 1
ATOM 706 C C . GLU A 1 109 ? 16.168 5.427 58.038 1.00 79.05 109 GLU A C 1
ATOM 707 O O . GLU A 1 109 ? 15.160 5.402 57.335 1.00 90.02 109 GLU A O 1
ATOM 713 N N . ARG A 1 110 ? 16.265 6.142 59.150 1.00 77.26 110 ARG A N 1
ATOM 714 C CA . ARG A 1 110 ? 15.152 6.915 59.652 1.00 58.56 110 ARG A CA 1
ATOM 715 C C . ARG A 1 110 ? 15.290 8.392 59.341 1.00 57.84 110 ARG A C 1
ATOM 716 O O . ARG A 1 110 ? 14.471 9.204 59.804 1.00 63.25 110 ARG A O 1
ATOM 724 N N . LEU A 1 111 ? 16.261 8.705 58.476 1.00 55.04 111 LEU A N 1
ATOM 725 C CA . LEU A 1 111 ? 16.725 10.081 58.230 1.00 61.82 111 LEU A CA 1
ATOM 726 C C . LEU A 1 111 ? 16.904 10.426 56.771 1.00 58.83 111 LEU A C 1
ATOM 727 O O . LEU A 1 111 ? 17.102 9.525 55.952 1.00 68.55 111 LEU A O 1
ATOM 732 N N . ARG A 1 112 ? 16.865 11.730 56.445 1.00 62.01 112 ARG A N 1
ATOM 733 C CA . ARG A 1 112 ? 17.192 12.204 55.082 1.00 57.75 112 ARG A CA 1
ATOM 734 C C . ARG A 1 112 ? 17.385 13.712 55.048 1.00 65.44 112 ARG A C 1
ATOM 735 O O . ARG A 1 112 ? 16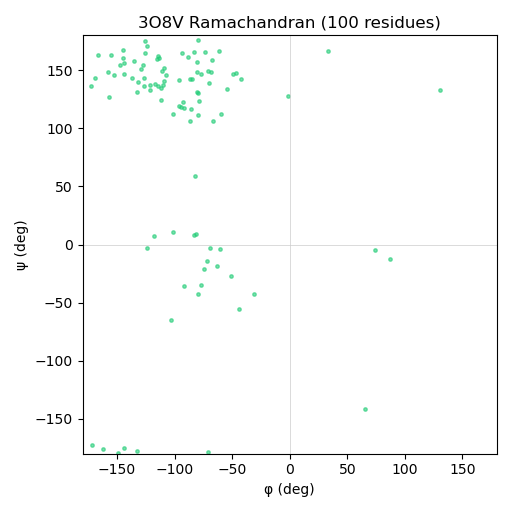.924 14.409 55.953 1.00 63.23 112 ARG A O 1
ATOM 743 N N . PRO A 1 113 ? 18.025 14.232 53.977 1.00 67.73 113 PRO A N 1
ATOM 744 C CA . PRO A 1 113 ? 18.070 15.694 53.886 1.00 63.99 113 PRO A CA 1
ATOM 745 C C . PRO A 1 113 ? 16.657 16.221 53.637 1.00 86.61 113 PRO A C 1
ATOM 746 O O . PRO A 1 113 ? 15.787 15.463 53.174 1.00 82.03 113 PRO A O 1
ATOM 750 N N . VAL A 1 114 ? 16.417 17.490 53.950 1.00 66.29 114 VAL A N 1
ATOM 751 C CA . VAL A 1 114 ? 15.098 18.033 53.769 1.00 69.49 114 VAL A CA 1
ATOM 752 C C . VAL A 1 114 ? 14.616 17.830 52.308 1.00 78.47 114 VAL A C 1
ATOM 753 O O . VAL A 1 114 ? 15.373 18.010 51.364 1.00 77.11 114 VAL A O 1
ATOM 757 N N . ASN A 1 115 ? 13.377 17.362 52.150 1.00 79.40 115 ASN A N 1
ATOM 758 C CA . ASN A 1 115 ? 12.719 17.328 50.848 1.00 68.51 115 ASN A CA 1
ATOM 759 C C . ASN A 1 115 ? 12.653 18.752 50.363 1.00 70.91 115 ASN A C 1
ATOM 760 O O . ASN A 1 115 ? 11.965 19.598 50.940 1.00 68.50 115 ASN A O 1
ATOM 765 N N . GLN A 1 116 ? 13.413 19.011 49.313 1.00 73.97 116 GLN A N 1
ATOM 766 C CA . GLN A 1 116 ? 13.434 20.320 48.713 1.00 77.29 116 GLN A CA 1
ATOM 767 C C . GLN A 1 116 ? 12.189 20.642 47.884 1.00 73.16 116 GLN A C 1
ATOM 768 O O . GLN A 1 116 ? 11.914 21.810 47.671 1.00 54.60 116 GLN A O 1
ATOM 774 N N . ASN A 1 117 ? 11.435 19.634 47.425 1.00 58.38 117 ASN A N 1
ATOM 775 C CA . ASN A 1 117 ? 10.254 19.904 46.619 1.00 49.13 117 ASN A CA 1
ATOM 776 C C . ASN A 1 117 ? 9.358 20.971 47.263 1.00 51.39 117 ASN A C 1
ATOM 777 O O . ASN A 1 117 ? 9.305 21.129 48.491 1.00 50.51 117 ASN A O 1
ATOM 782 N N . LYS A 1 118 ? 8.722 21.756 46.408 1.00 59.42 118 LYS A N 1
ATOM 783 C CA . LYS A 1 118 ? 7.730 22.766 46.813 1.00 68.02 118 LYS A CA 1
ATOM 784 C C . LYS A 1 118 ? 6.337 22.116 46.726 1.00 60.33 118 LYS A C 1
ATOM 785 O O . LYS A 1 118 ? 6.197 21.046 46.107 1.00 54.06 118 LYS A O 1
ATOM 787 N N . THR A 1 119 ? 5.315 22.730 47.335 1.00 64.73 119 THR A N 1
ATOM 788 C CA . THR A 1 119 ? 3.945 22.230 47.157 1.00 63.54 119 THR A CA 1
ATOM 789 C C . THR A 1 119 ? 3.457 22.527 45.743 1.00 65.67 119 THR A C 1
ATOM 790 O O . THR A 1 119 ? 4.200 23.074 44.919 1.00 73.34 119 THR A O 1
ATOM 794 N N . VAL A 1 120 ? 2.211 22.150 45.475 1.00 70.26 120 VAL A N 1
ATOM 795 C CA . VAL A 1 120 ? 1.621 22.181 44.140 1.00 77.28 120 VAL A CA 1
ATOM 796 C C . VAL A 1 120 ? 1.011 23.571 43.824 1.00 96.31 120 VAL A C 1
ATOM 797 O O . VAL A 1 120 ? 0.439 24.217 44.725 1.00 102.39 120 VAL A O 1
ATOM 801 N N . LYS A 1 121 ? 1.149 24.019 42.563 1.00 90.04 121 LYS A N 1
ATOM 802 C CA . LYS A 1 121 ? 0.536 25.268 42.069 1.00 89.69 121 LYS A CA 1
ATOM 803 C C . LYS A 1 121 ? -0.770 24.978 41.297 1.00 80.13 121 LYS A C 1
ATOM 804 O O . LYS A 1 121 ? -0.932 23.894 40.711 1.00 60.45 121 LYS A O 1
#

Organism: Homo sapiens (NCBI:txid9606)

Sequence (102 aa):
LTVEVRGSNGAFYKGFIKDVHEDSLTVVFENNWQPERQVPFNEVRLPPPPSEGDEVEVYSRPCGWWLAKVRMMKGEFYVIEYYNEIVTFERLRPVNQNKTVK

Nearest PDB structures (foldseek):
  3o8v-assembly1_A  TM=1.010E+00  e=2.438E-18  Homo sapiens
  4ova-assembly1_C  TM=9.446E-01  e=1.554E-13  Homo sapiens
  3h8z-assembly1_A  TM=9.372E-01  e=1.476E-13  Homo sapiens
  4qvz-assembly2_B  TM=9.402E-01  e=1.053E-12  Homo sapiens
  4qw2-assembly2_B  TM=9.030E-01  e=5.796E-12  Homo sapiens

GO terms:
  GO:0005515 protein binding (F, IPI)
  GO:0005737 cytoplasm (C, IDA)
  GO:0035025 positive regulation of Rho protein signal transduction (P, IDA)
  GO:0003730 mRNA 3'-UTR binding (F, IDA)
  GO:0140694 membraneless organelle assembly (P, IDA)
  GO:0140693 molecular condensate scaffold activity (F, IDA)
  GO:0036464 cytoplasmic ribonucleoprotein granule (C, IDA)
  GO:0005635 nuclear envelope (C, IDA)
  GO:0005829 cytosol (C, IDA)
  GO:0010494 cytoplasmic stress granule (C, IDA)
  GO:0003723 RNA binding (F, IDA)
  GO:0045727 positive regulation of translation (P, IDA)
  GO:0033592 RNA strand annealing activity (F, IDA)
  GO:0035925 mRNA 3'-UTR AU-rich region binding (F, IDA)
  GO:0042803 protein homodimerization activity (F, IDA)
  GO:2000637 positive regulation of miRNA-mediated gene silencing (P, IDA)
  GO:0051292 nuclear pore complex assembly (P, IDA)
  GO:0051664 nuclear pore localization (P, IDA)
  GO:0050728 negative regulation of inflammatory response (P, IDA)
  GO:0061157 mRNA destabilization (P, IDA)

CATH classification: 2.30.30.140 (+1 more: 2.30.30.140)

Secondary structure (DSSP, 8-state):
-EEEEE-TTS-EEEEEEEEE-SS-EEEEESSTTS--EEE-GGGEEPPP---TT-EEEEEE---EEEEEEEEEEETTEEEEE--EEEEEGGGEEE-----B--